Protein AF-A0A7W8WE89-F1 (afdb_monomer)

Secondary structure (DSSP, 8-state):
---HHHHHHHHHHHHHTT--HHHHHHHHHHHHHHHHTT-S--TTHHHHHHHHHHHHHHHHHHHHT-

Solvent-accessible surface area (backbone atoms only — not comparable to full-atom values): 3874 Å² total; per-residue (Å²): 136,79,67,78,57,56,62,57,49,35,49,52,47,14,65,75,62,80,40,61,51,68,60,42,44,53,49,39,53,53,43,40,53,66,59,54,60,89,50,90,69,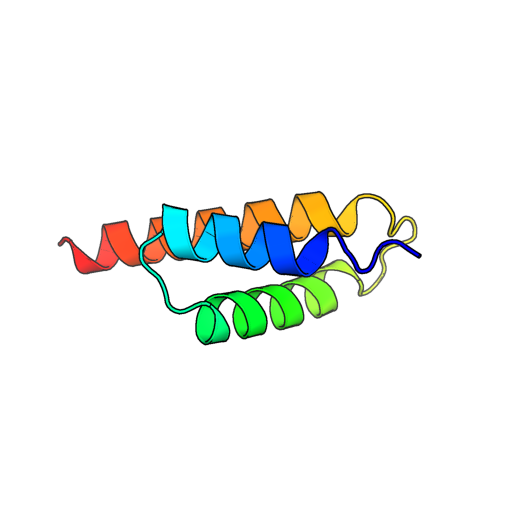68,88,57,44,66,61,54,31,54,51,51,47,50,54,53,51,54,55,49,53,63,57,74,76,109

Radius of gyration: 12.27 Å; Cα contacts (8 Å, |Δi|>4): 36; chains: 1; bounding box: 27×23×36 Å

Foldseek 3Di:
DPPVPQLVLLVVLCVVLVHDSVVSVVQLVVQLVVCVVVDPDCPCSSVVSSVVSSVVSVVVVVVVVD

Sequence (66 aa):
MVTRNVEDVIRQIATATDTPEETVSQMYAQTWIEYSEGARITDYLTVLVARRVRDDLRRRQVRDSR

Structure (mmCIF, N/CA/C/O backbone):
data_AF-A0A7W8WE89-F1
#
_entry.id   AF-A0A7W8WE89-F1
#
loop_
_atom_site.group_PDB
_atom_site.id
_atom_site.type_symbol
_atom_site.label_atom_id
_atom_site.label_alt_id
_atom_site.label_comp_id
_atom_site.label_asym_id
_atom_site.label_entity_id
_atom_site.label_seq_id
_atom_site.pdbx_PDB_ins_code
_atom_site.Cartn_x
_atom_site.Cartn_y
_atom_site.Cartn_z
_atom_site.occupancy
_atom_site.B_iso_or_equiv
_atom_site.auth_seq_id
_atom_site.auth_comp_id
_atom_site.auth_asym_id
_atom_site.auth_atom_id
_atom_site.pdbx_PDB_model_num
ATOM 1 N N . MET A 1 1 ? -4.301 8.691 -18.100 1.00 37.91 1 MET A N 1
ATOM 2 C CA . MET A 1 1 ? -4.741 9.037 -16.729 1.00 37.91 1 MET A CA 1
ATOM 3 C C . MET A 1 1 ? -5.084 7.747 -15.990 1.00 37.91 1 MET A C 1
ATOM 5 O O . MET A 1 1 ? -6.153 7.206 -16.220 1.00 37.91 1 MET A O 1
ATOM 9 N N . VAL A 1 2 ? -4.174 7.221 -15.161 1.00 49.19 2 VAL A N 1
ATOM 10 C CA . VAL A 1 2 ? -4.388 6.000 -14.343 1.00 49.19 2 VAL A CA 1
ATOM 11 C C . VAL A 1 2 ? -4.453 6.379 -12.855 1.00 49.19 2 VAL A C 1
ATOM 13 O O . VAL A 1 2 ? -3.924 5.703 -11.987 1.00 49.19 2 VAL A O 1
ATOM 16 N N . THR A 1 3 ? -5.056 7.525 -12.540 1.00 48.31 3 THR A N 1
ATOM 17 C CA . THR A 1 3 ? -5.182 8.001 -11.154 1.00 48.31 3 THR A CA 1
ATOM 18 C C . THR A 1 3 ? -6.369 7.364 -10.432 1.00 48.31 3 THR A C 1
ATOM 20 O O . THR A 1 3 ? -6.287 7.122 -9.236 1.00 48.31 3 THR A O 1
ATOM 23 N N . ARG A 1 4 ? -7.428 6.974 -11.159 1.00 54.28 4 ARG A N 1
ATOM 24 C CA . ARG A 1 4 ? -8.633 6.356 -10.574 1.00 54.28 4 ARG A CA 1
ATOM 25 C C . ARG A 1 4 ? -8.426 4.965 -9.952 1.00 54.28 4 ARG A C 1
ATOM 27 O O . ARG A 1 4 ? -9.254 4.560 -9.158 1.00 54.28 4 ARG A O 1
ATOM 34 N N . ASN A 1 5 ? -7.340 4.247 -10.258 1.00 76.50 5 ASN A N 1
ATOM 35 C CA . ASN A 1 5 ? -7.126 2.893 -9.717 1.00 76.50 5 ASN A CA 1
ATOM 36 C C . ASN A 1 5 ? -6.428 2.865 -8.348 1.00 76.50 5 ASN A C 1
ATOM 38 O O . ASN A 1 5 ? -6.603 1.902 -7.610 1.00 76.50 5 ASN A O 1
ATOM 42 N N . VAL A 1 6 ? -5.610 3.864 -8.003 1.00 83.19 6 VAL A N 1
ATOM 43 C CA . VAL A 1 6 ? -4.764 3.777 -6.795 1.00 83.19 6 VAL A CA 1
ATOM 44 C C . VAL A 1 6 ? -5.588 3.967 -5.523 1.00 83.19 6 VAL A C 1
ATOM 46 O O . VAL A 1 6 ? -5.446 3.185 -4.588 1.00 83.19 6 VAL A O 1
ATOM 49 N N . GLU A 1 7 ? -6.489 4.948 -5.505 1.00 88.88 7 GLU A N 1
ATOM 50 C CA . GLU A 1 7 ? -7.374 5.204 -4.361 1.00 88.88 7 GLU A CA 1
ATOM 51 C C . GLU A 1 7 ? -8.297 4.011 -4.078 1.00 88.88 7 GLU A C 1
ATOM 53 O O . GLU A 1 7 ? -8.428 3.586 -2.932 1.00 88.88 7 GLU A O 1
ATOM 58 N N . ASP A 1 8 ? -8.865 3.397 -5.121 1.00 90.12 8 ASP A N 1
ATOM 59 C CA . ASP A 1 8 ? -9.698 2.201 -4.968 1.00 90.12 8 ASP A CA 1
ATOM 60 C C . ASP A 1 8 ? -8.893 0.988 -4.480 1.00 90.12 8 ASP A C 1
ATOM 62 O O . ASP A 1 8 ? -9.416 0.156 -3.738 1.00 90.12 8 ASP A O 1
ATOM 66 N N . VAL A 1 9 ? -7.616 0.876 -4.859 1.00 90.00 9 VAL A N 1
ATOM 67 C CA . VAL A 1 9 ? -6.712 -0.161 -4.338 1.00 90.00 9 VAL A CA 1
ATOM 68 C C . VAL A 1 9 ? -6.400 0.076 -2.861 1.00 90.00 9 VAL A C 1
ATOM 70 O O . VAL A 1 9 ? -6.443 -0.875 -2.081 1.00 90.00 9 VAL A O 1
ATOM 73 N N . ILE A 1 10 ? -6.119 1.319 -2.462 1.00 92.94 10 ILE A N 1
ATOM 74 C CA . ILE A 1 10 ? -5.872 1.689 -1.061 1.00 92.94 10 ILE A CA 1
ATOM 75 C C . ILE A 1 10 ? -7.105 1.372 -0.212 1.00 92.94 10 ILE A C 1
ATOM 77 O O . ILE A 1 10 ? -6.973 0.676 0.795 1.00 92.94 10 ILE A O 1
ATOM 81 N N . ARG A 1 11 ? -8.300 1.779 -0.659 1.00 93.50 11 ARG A N 1
ATOM 82 C CA . ARG A 1 11 ? -9.566 1.486 0.028 1.00 93.50 11 ARG A CA 1
ATOM 83 C C . ARG A 1 11 ? -9.797 -0.017 0.178 1.00 93.50 11 ARG A C 1
ATOM 85 O O . ARG A 1 11 ? -10.096 -0.488 1.270 1.00 93.50 11 ARG A O 1
ATOM 92 N N . GLN A 1 12 ? -9.598 -0.791 -0.892 1.00 93.12 12 GLN A N 1
ATOM 93 C CA . GLN A 1 12 ? -9.735 -2.252 -0.846 1.00 93.12 12 GLN A CA 1
ATOM 94 C C . GLN A 1 12 ? -8.763 -2.905 0.140 1.00 93.12 12 GLN A C 1
ATOM 96 O O . GLN A 1 12 ? -9.145 -3.832 0.849 1.00 93.12 12 GLN A O 1
ATOM 101 N N . ILE A 1 13 ? -7.510 -2.442 0.189 1.00 92.88 13 ILE A N 1
ATOM 102 C CA . ILE A 1 13 ? -6.518 -2.957 1.137 1.00 92.88 13 ILE A CA 1
ATOM 103 C C . ILE A 1 13 ? -6.929 -2.604 2.568 1.00 92.88 13 ILE A C 1
ATOM 105 O O . ILE A 1 13 ? -6.977 -3.500 3.401 1.00 92.88 13 ILE A O 1
ATOM 109 N N . ALA A 1 14 ? -7.284 -1.344 2.824 1.00 94.12 14 ALA A N 1
ATOM 110 C CA . ALA A 1 14 ? -7.722 -0.859 4.130 1.00 94.12 14 ALA A CA 1
ATOM 111 C C . ALA A 1 14 ? -8.905 -1.661 4.683 1.00 94.12 14 ALA A C 1
ATOM 113 O O . ALA A 1 14 ? -8.846 -2.149 5.809 1.00 94.12 14 ALA A O 1
ATOM 114 N N . THR A 1 15 ? -9.940 -1.880 3.863 1.00 93.44 15 THR A N 1
ATOM 115 C CA . THR A 1 15 ? -11.092 -2.710 4.242 1.00 93.44 15 THR A CA 1
ATOM 116 C C . THR A 1 15 ? -10.695 -4.169 4.485 1.00 93.44 15 THR A C 1
ATOM 118 O O . THR A 1 15 ? -11.156 -4.777 5.444 1.00 93.44 15 THR A O 1
ATOM 121 N N . ALA A 1 16 ? -9.833 -4.750 3.644 1.00 90.06 16 ALA A N 1
ATOM 122 C CA . ALA A 1 16 ? -9.436 -6.154 3.768 1.00 90.06 16 ALA A CA 1
ATOM 123 C C . ALA A 1 16 ? -8.538 -6.438 4.984 1.00 90.06 16 ALA A C 1
ATOM 125 O O . ALA A 1 16 ? -8.496 -7.574 5.455 1.00 90.06 16 ALA A O 1
ATOM 126 N N . THR A 1 17 ? -7.796 -5.439 5.464 1.00 90.00 17 THR A N 1
ATOM 127 C CA . THR A 1 17 ? -6.859 -5.575 6.587 1.00 90.00 17 THR A CA 1
ATOM 128 C C . THR A 1 17 ? -7.306 -4.812 7.829 1.00 90.00 17 THR A C 1
ATOM 130 O O . THR A 1 17 ? -6.496 -4.646 8.736 1.00 90.00 17 THR A O 1
ATOM 133 N N . ASP A 1 18 ? -8.547 -4.320 7.872 1.00 92.50 18 ASP A N 1
ATOM 134 C CA . ASP A 1 18 ? -9.084 -3.508 8.977 1.00 92.50 18 ASP A CA 1
ATOM 135 C C . ASP A 1 18 ? -8.088 -2.429 9.453 1.00 92.50 18 ASP A C 1
ATOM 137 O O . ASP A 1 18 ? -7.769 -2.283 10.630 1.00 92.50 18 ASP A O 1
ATOM 141 N N . THR A 1 19 ? -7.466 -1.743 8.492 1.00 92.12 19 THR A N 1
ATOM 142 C CA . THR A 1 19 ? -6.404 -0.758 8.732 1.00 92.12 19 THR A CA 1
ATOM 143 C C . THR A 1 19 ? -6.861 0.601 8.211 1.00 92.12 19 THR A C 1
ATOM 145 O O . THR A 1 19 ? -7.449 0.645 7.130 1.00 92.12 19 THR A O 1
ATOM 148 N N . PRO A 1 20 ? -6.570 1.723 8.897 1.00 94.75 20 PRO A N 1
ATOM 149 C CA . PRO A 1 20 ? -6.931 3.049 8.403 1.00 94.75 20 PRO A CA 1
ATOM 150 C C . PRO A 1 20 ? -6.375 3.331 7.001 1.00 94.75 20 PRO A C 1
ATOM 152 O O . PRO A 1 20 ? -5.195 3.087 6.734 1.00 94.75 20 PRO A O 1
ATOM 155 N N . GLU A 1 21 ? -7.203 3.906 6.121 1.00 93.56 21 GLU A N 1
ATOM 156 C CA . GLU A 1 21 ? -6.808 4.265 4.748 1.00 93.56 21 GLU A CA 1
ATOM 157 C C . GLU A 1 21 ? -5.575 5.177 4.717 1.00 93.56 21 GLU A C 1
ATOM 159 O O . GLU A 1 21 ? -4.717 5.017 3.852 1.00 93.56 21 GLU A O 1
ATOM 164 N N . GLU A 1 22 ? -5.434 6.083 5.690 1.00 93.81 22 GLU A N 1
ATOM 165 C CA . GLU A 1 22 ? -4.262 6.953 5.821 1.00 93.81 22 GLU A CA 1
ATOM 166 C C . GLU A 1 22 ? -2.968 6.146 6.012 1.00 93.81 22 GLU A C 1
ATOM 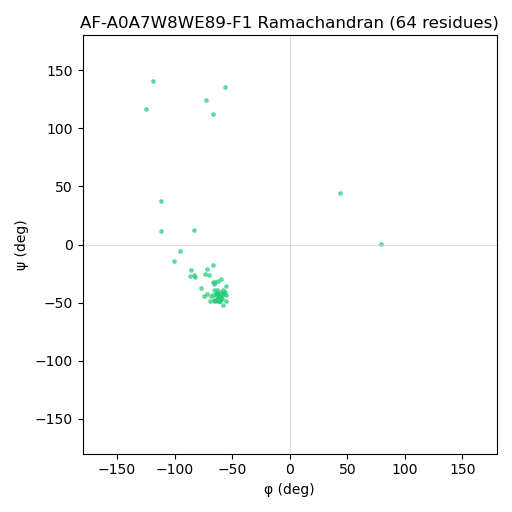168 O O . GLU A 1 22 ? -1.975 6.378 5.320 1.00 93.81 22 GLU A O 1
ATOM 173 N N . THR A 1 23 ? -2.987 5.146 6.896 1.00 93.69 23 THR A N 1
ATOM 174 C CA . THR A 1 23 ? -1.839 4.262 7.135 1.00 93.69 23 THR A CA 1
ATOM 175 C C . THR A 1 23 ? -1.504 3.449 5.888 1.00 93.69 23 THR A C 1
ATOM 177 O O . THR A 1 23 ? -0.335 3.336 5.512 1.00 93.69 23 THR A O 1
ATOM 180 N N . VAL A 1 24 ? -2.522 2.911 5.212 1.00 94.56 24 VAL A N 1
ATOM 181 C CA . VAL A 1 24 ? -2.339 2.161 3.963 1.00 94.56 24 VAL A CA 1
ATOM 182 C C . VAL A 1 24 ? -1.767 3.058 2.866 1.00 94.56 24 VAL A C 1
ATOM 184 O O . VAL A 1 24 ? -0.855 2.636 2.160 1.00 94.56 24 VAL A O 1
ATOM 187 N N . SER A 1 25 ? -2.242 4.299 2.754 1.00 94.62 25 SER A N 1
ATOM 188 C CA . SER A 1 25 ? -1.761 5.291 1.789 1.00 94.62 25 SER A CA 1
ATOM 189 C C . SER A 1 25 ? -0.286 5.635 2.010 1.00 94.62 25 SER A C 1
ATOM 191 O O . SER A 1 25 ? 0.505 5.589 1.067 1.00 94.62 25 SER A O 1
ATOM 193 N N . GLN A 1 26 ? 0.125 5.871 3.261 1.00 94.62 26 GLN A N 1
ATOM 194 C CA . GLN A 1 26 ? 1.531 6.114 3.599 1.00 94.62 26 GLN A CA 1
ATOM 195 C C . GLN A 1 26 ? 2.417 4.907 3.254 1.00 94.62 26 GLN A C 1
ATOM 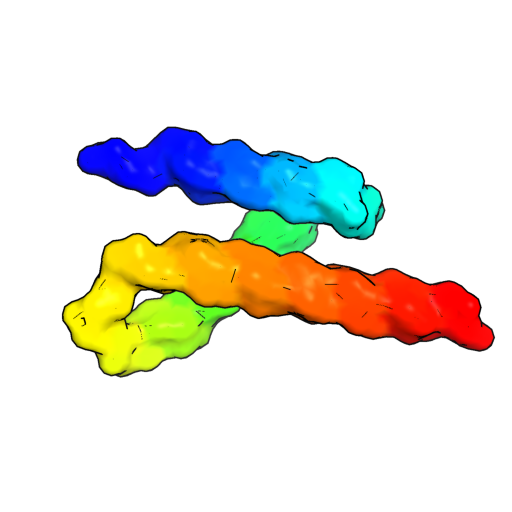197 O O . GLN A 1 26 ? 3.459 5.062 2.616 1.00 94.62 26 GLN A O 1
ATOM 202 N N . MET A 1 27 ? 1.989 3.691 3.612 1.00 94.50 27 MET A N 1
ATOM 203 C CA . MET A 1 27 ? 2.724 2.464 3.275 1.00 94.50 27 MET A CA 1
ATOM 204 C C . MET A 1 27 ? 2.815 2.239 1.764 1.00 94.50 27 MET A C 1
ATOM 206 O O . MET A 1 27 ? 3.855 1.808 1.261 1.00 94.50 27 MET A O 1
ATOM 210 N N . TYR A 1 28 ? 1.737 2.536 1.042 1.00 93.94 28 TYR A N 1
ATOM 211 C CA . TYR A 1 28 ? 1.683 2.445 -0.408 1.00 93.94 28 TYR A CA 1
ATOM 212 C C . TYR A 1 28 ? 2.654 3.431 -1.059 1.00 93.94 28 TYR A C 1
ATOM 214 O O . TYR A 1 28 ? 3.446 3.020 -1.904 1.00 93.94 28 TYR A O 1
ATOM 222 N N . ALA A 1 29 ? 2.653 4.700 -0.642 1.00 93.19 29 ALA A N 1
ATOM 223 C CA . ALA A 1 29 ? 3.566 5.720 -1.156 1.00 93.19 29 ALA A CA 1
ATOM 224 C C . ALA A 1 29 ? 5.037 5.365 -0.889 1.00 93.19 29 ALA A C 1
ATOM 226 O O . ALA A 1 29 ? 5.864 5.439 -1.796 1.00 93.19 29 ALA A O 1
ATOM 227 N N . GLN A 1 30 ? 5.350 4.906 0.324 1.00 93.94 30 GLN A N 1
ATOM 228 C CA . GLN A 1 30 ? 6.700 4.480 0.690 1.00 93.94 30 GLN A CA 1
ATOM 229 C C . GLN A 1 30 ? 7.176 3.303 -0.173 1.00 93.94 30 GLN A C 1
ATOM 231 O O . GLN A 1 30 ? 8.251 3.345 -0.766 1.00 93.94 30 GLN A O 1
ATOM 236 N N . THR A 1 31 ? 6.335 2.278 -0.311 1.00 93.38 31 THR A N 1
ATOM 237 C CA . THR A 1 31 ? 6.649 1.095 -1.122 1.00 93.38 31 THR A CA 1
ATOM 238 C C . THR A 1 31 ? 6.759 1.452 -2.608 1.00 93.38 31 THR A C 1
ATOM 240 O O . THR A 1 31 ? 7.572 0.883 -3.332 1.00 93.38 31 THR A O 1
ATOM 243 N N . TRP A 1 32 ? 5.957 2.408 -3.083 1.00 92.06 32 TRP A N 1
ATOM 244 C CA .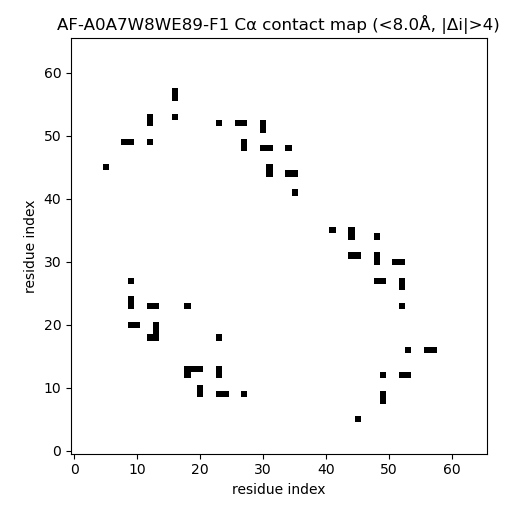 TRP A 1 32 ? 6.044 2.911 -4.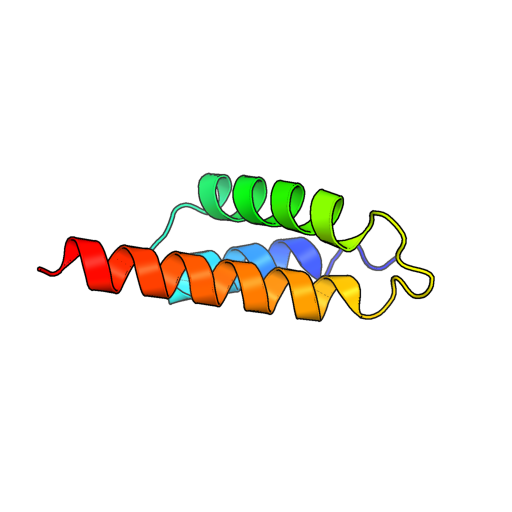449 1.00 92.06 32 TRP A CA 1
ATOM 245 C C . TRP A 1 32 ? 7.403 3.543 -4.731 1.00 92.06 32 TRP A C 1
ATOM 247 O O . TRP A 1 32 ? 7.990 3.234 -5.762 1.00 92.06 32 TRP A O 1
ATOM 257 N N . ILE A 1 33 ? 7.919 4.378 -3.825 1.00 91.88 33 ILE A N 1
ATOM 258 C CA . ILE A 1 33 ? 9.246 4.994 -3.967 1.00 91.88 33 ILE A CA 1
ATOM 259 C C . ILE A 1 33 ? 10.312 3.905 -4.102 1.00 91.88 33 ILE A C 1
ATOM 261 O O . ILE A 1 33 ? 11.026 3.886 -5.104 1.00 91.88 33 ILE A O 1
ATOM 265 N N . GLU A 1 34 ? 10.331 2.949 -3.171 1.00 91.31 34 GLU A N 1
ATOM 266 C CA . GLU A 1 34 ? 11.285 1.830 -3.160 1.00 91.31 34 GLU A CA 1
ATOM 267 C C . GLU A 1 34 ? 11.252 1.008 -4.454 1.00 91.31 34 GLU A C 1
ATOM 269 O O . GLU A 1 34 ? 12.290 0.609 -4.971 1.00 91.31 34 GLU A O 1
ATOM 274 N N . TYR A 1 35 ? 10.060 0.748 -4.994 1.00 87.69 35 TYR A N 1
ATOM 275 C CA . TYR A 1 35 ? 9.911 -0.071 -6.196 1.00 87.69 35 TYR A CA 1
ATOM 276 C C . TYR A 1 35 ? 10.119 0.736 -7.478 1.00 87.69 35 TYR A C 1
ATOM 278 O O . TYR A 1 35 ? 10.475 0.166 -8.505 1.00 87.69 35 TYR A O 1
ATOM 286 N N . SER A 1 36 ? 9.870 2.045 -7.442 1.00 88.00 36 SER A N 1
ATOM 287 C CA . SER A 1 36 ? 10.099 2.940 -8.575 1.00 88.00 36 SER A CA 1
ATOM 288 C C . SER A 1 36 ? 11.586 3.214 -8.800 1.00 88.00 36 SER A C 1
ATOM 290 O O . SER A 1 36 ? 11.994 3.492 -9.929 1.00 88.00 36 SER A O 1
ATOM 292 N N . GLU A 1 37 ? 12.406 3.092 -7.754 1.00 89.56 37 GLU A N 1
ATOM 293 C CA . GLU A 1 37 ? 13.843 3.308 -7.834 1.00 89.56 37 GLU A CA 1
ATOM 294 C C . GLU A 1 37 ? 14.509 2.226 -8.703 1.00 89.56 37 GLU A C 1
ATOM 296 O O . GLU A 1 37 ? 14.530 1.039 -8.385 1.00 89.56 37 GLU A O 1
ATOM 301 N N . GLY A 1 38 ? 15.027 2.636 -9.864 1.00 82.38 38 GLY A N 1
ATOM 302 C CA . GLY A 1 38 ? 15.662 1.734 -10.830 1.00 82.38 38 GLY A CA 1
ATOM 303 C C . GLY A 1 38 ? 14.695 0.926 -11.708 1.00 82.38 38 GLY A C 1
ATOM 304 O O . GLY A 1 38 ? 15.152 0.170 -12.574 1.00 82.38 38 GLY A O 1
ATOM 305 N N . ALA A 1 39 ? 13.377 1.094 -11.558 1.00 86.06 39 ALA A N 1
ATOM 306 C CA . ALA A 1 39 ? 12.399 0.411 -12.400 1.00 86.06 39 ALA A CA 1
ATOM 307 C C . ALA A 1 39 ? 12.367 0.993 -13.821 1.00 86.06 39 ALA A C 1
ATOM 309 O O . ALA A 1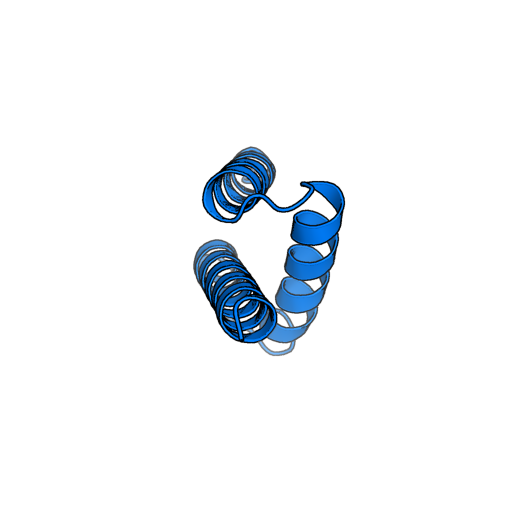 39 ? 12.121 2.178 -14.033 1.00 86.06 39 ALA A O 1
ATOM 310 N N . ARG A 1 40 ? 12.561 0.126 -14.823 1.00 81.62 40 ARG A N 1
ATOM 311 C CA . ARG A 1 40 ? 12.431 0.490 -16.248 1.00 81.62 40 ARG A CA 1
ATOM 312 C C . ARG A 1 40 ? 10.998 0.400 -16.773 1.00 81.62 40 ARG A C 1
ATOM 314 O O . ARG A 1 40 ? 10.693 1.018 -17.785 1.00 81.62 40 ARG A O 1
ATOM 321 N N . ILE A 1 41 ? 10.144 -0.383 -16.114 1.00 81.81 41 ILE A N 1
ATOM 322 C CA . ILE A 1 41 ? 8.737 -0.576 -16.479 1.00 81.81 41 ILE A CA 1
ATOM 323 C C . ILE A 1 41 ? 7.896 -0.243 -15.254 1.00 81.81 41 ILE A C 1
ATOM 325 O O . ILE A 1 41 ? 8.001 -0.913 -14.226 1.00 81.81 41 ILE A O 1
ATOM 329 N N . THR A 1 42 ? 7.067 0.790 -15.368 1.00 82.19 42 THR A N 1
ATOM 330 C CA . THR A 1 42 ? 6.271 1.316 -14.254 1.00 82.19 42 THR A CA 1
ATOM 331 C C . THR A 1 42 ? 4.817 0.849 -14.287 1.00 82.19 42 THR A C 1
ATOM 333 O O . THR A 1 42 ? 4.139 0.913 -13.265 1.00 82.19 42 THR A O 1
ATOM 336 N N . ASP A 1 43 ? 4.349 0.295 -15.410 1.00 82.69 43 ASP A N 1
ATOM 337 C CA . ASP A 1 43 ? 2.954 -0.130 -15.605 1.00 82.69 43 ASP A CA 1
ATOM 338 C C . ASP A 1 43 ? 2.486 -1.188 -14.595 1.00 82.69 43 ASP A C 1
ATOM 340 O O . ASP A 1 43 ? 1.317 -1.232 -14.218 1.00 82.69 43 ASP A O 1
ATOM 344 N N . TYR A 1 44 ? 3.407 -2.024 -14.107 1.00 85.19 44 TYR A N 1
ATOM 345 C CA . TYR A 1 44 ? 3.105 -3.085 -13.142 1.00 85.19 44 TYR A CA 1
ATOM 346 C C . TYR A 1 44 ? 3.359 -2.686 -11.687 1.00 85.19 44 TYR A C 1
ATOM 348 O O . TYR A 1 44 ? 3.016 -3.453 -10.781 1.00 85.19 44 TYR A O 1
ATOM 356 N N . LEU A 1 45 ? 3.925 -1.499 -11.436 1.00 87.19 45 LEU A N 1
ATOM 357 C CA . LEU A 1 45 ? 4.265 -1.063 -10.080 1.00 87.19 45 LEU A CA 1
ATOM 358 C C . LEU A 1 45 ? 3.037 -1.041 -9.180 1.00 87.19 45 LEU A C 1
ATOM 360 O O . LEU A 1 45 ? 3.109 -1.517 -8.054 1.00 87.19 45 LEU A O 1
ATOM 364 N N . THR A 1 46 ? 1.885 -0.609 -9.691 1.00 88.19 46 THR A N 1
ATOM 365 C CA . THR A 1 46 ? 0.631 -0.583 -8.927 1.00 88.19 46 THR A CA 1
ATOM 366 C C . THR A 1 46 ? 0.280 -1.953 -8.349 1.00 88.19 46 THR A C 1
ATOM 368 O O . THR A 1 46 ? -0.080 -2.059 -7.180 1.00 88.19 46 THR A O 1
ATOM 371 N N . VAL A 1 47 ? 0.434 -3.023 -9.133 1.00 89.44 47 VAL A N 1
ATOM 372 C CA . VAL A 1 47 ? 0.119 -4.391 -8.692 1.00 89.44 47 VAL A CA 1
ATOM 373 C C . VAL A 1 47 ? 1.144 -4.887 -7.673 1.00 89.44 47 VAL A C 1
ATOM 375 O O . VAL A 1 47 ? 0.776 -5.498 -6.667 1.00 89.44 47 VAL A O 1
ATOM 378 N N . LEU A 1 48 ? 2.427 -4.612 -7.915 1.00 90.44 48 LEU A N 1
ATOM 379 C CA . LEU A 1 48 ? 3.521 -5.037 -7.041 1.00 90.44 48 LEU A CA 1
ATOM 380 C C . LEU A 1 48 ? 3.455 -4.349 -5.676 1.00 90.44 48 LEU A C 1
ATOM 382 O O . LEU A 1 48 ? 3.495 -5.020 -4.644 1.00 90.44 48 LEU A O 1
ATOM 386 N N . VAL A 1 49 ? 3.271 -3.031 -5.678 1.00 92.81 49 VAL A N 1
ATOM 387 C CA . VAL A 1 49 ? 3.126 -2.207 -4.477 1.00 92.81 49 VAL A CA 1
ATOM 388 C C . VAL A 1 49 ? 1.892 -2.645 -3.691 1.00 92.81 49 VAL A C 1
ATOM 390 O O . VAL A 1 49 ? 1.995 -2.948 -2.503 1.00 92.81 49 VAL A O 1
ATOM 393 N N . ALA A 1 50 ? 0.740 -2.794 -4.355 1.00 92.06 50 ALA A N 1
ATOM 394 C CA . ALA A 1 50 ? -0.489 -3.252 -3.709 1.00 92.06 50 ALA A CA 1
ATOM 395 C C . ALA A 1 50 ? -0.326 -4.618 -3.029 1.00 92.06 50 ALA A C 1
ATOM 397 O O . ALA A 1 50 ? -0.803 -4.815 -1.910 1.00 92.06 50 ALA A O 1
ATOM 398 N N . ARG A 1 51 ? 0.354 -5.565 -3.690 1.00 92.62 51 ARG A N 1
ATOM 399 C CA . ARG A 1 51 ? 0.646 -6.888 -3.125 1.00 92.62 51 ARG A CA 1
ATOM 400 C C . ARG A 1 51 ? 1.548 -6.779 -1.898 1.00 92.62 51 ARG A C 1
ATOM 402 O O . ARG A 1 51 ? 1.250 -7.391 -0.874 1.00 92.62 51 ARG A O 1
ATOM 409 N N . ARG A 1 52 ? 2.627 -5.999 -1.995 1.00 94.00 52 ARG A N 1
ATOM 410 C CA . ARG A 1 52 ? 3.614 -5.822 -0.925 1.00 94.00 52 ARG A CA 1
ATOM 411 C C . ARG A 1 52 ? 2.984 -5.233 0.338 1.00 94.00 52 ARG A C 1
ATOM 413 O O . ARG A 1 52 ? 3.185 -5.790 1.415 1.00 94.00 52 ARG A O 1
ATOM 420 N N . VAL A 1 53 ? 2.170 -4.185 0.194 1.00 93.88 53 VAL A N 1
ATOM 421 C CA . VAL A 1 53 ? 1.453 -3.543 1.310 1.00 93.88 53 VAL A CA 1
ATOM 422 C C . VAL A 1 53 ? 0.498 -4.528 1.990 1.00 93.88 53 VAL A C 1
ATOM 424 O O . VAL A 1 53 ? 0.508 -4.647 3.214 1.00 93.88 53 VAL A O 1
ATOM 427 N N . ARG A 1 54 ? -0.276 -5.296 1.210 1.00 92.88 54 ARG A N 1
ATOM 428 C CA . ARG A 1 54 ? -1.197 -6.320 1.740 1.00 92.88 54 ARG A CA 1
ATOM 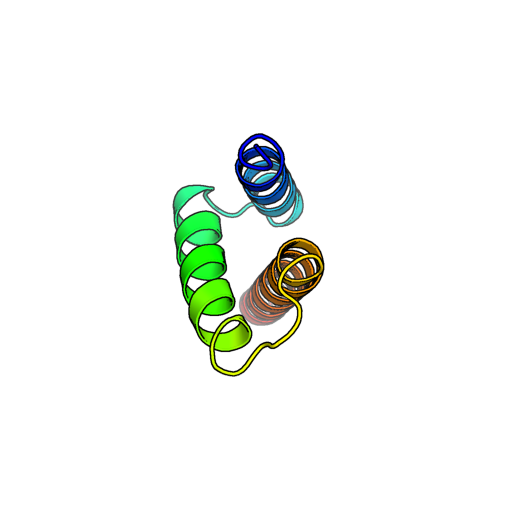429 C C . ARG A 1 54 ? -0.465 -7.385 2.558 1.00 92.88 54 ARG A C 1
ATOM 431 O O . ARG A 1 54 ? -0.911 -7.753 3.643 1.00 92.88 54 ARG A O 1
ATOM 438 N N . ASP A 1 55 ? 0.664 -7.871 2.046 1.00 93.69 55 ASP A N 1
ATOM 439 C CA . ASP A 1 55 ? 1.475 -8.875 2.735 1.00 93.69 55 ASP A CA 1
ATOM 440 C C . ASP A 1 55 ? 2.095 -8.335 4.030 1.00 93.69 55 ASP A C 1
ATOM 442 O O . ASP A 1 55 ? 2.128 -9.054 5.030 1.00 93.69 55 ASP A O 1
ATOM 446 N N . ASP A 1 56 ? 2.555 -7.082 4.044 1.00 93.12 56 ASP A N 1
ATOM 447 C CA . ASP A 1 56 ? 3.110 -6.461 5.249 1.00 93.12 56 ASP A CA 1
ATOM 448 C C . ASP A 1 56 ? 2.063 -6.250 6.338 1.00 93.12 56 ASP A C 1
ATOM 450 O O . ASP A 1 56 ? 2.328 -6.567 7.500 1.00 93.12 56 ASP A O 1
ATOM 454 N N . LEU A 1 57 ? 0.870 -5.780 5.973 1.00 92.12 57 LEU A N 1
ATOM 455 C CA . LEU A 1 57 ? -0.243 -5.609 6.909 1.00 92.12 57 LEU A CA 1
ATOM 456 C C . LEU A 1 57 ? -0.686 -6.951 7.493 1.00 92.12 57 LEU A C 1
ATOM 458 O O . LEU A 1 57 ? -0.743 -7.099 8.713 1.00 92.12 57 LEU A O 1
ATOM 462 N N . ARG A 1 58 ? -0.855 -7.978 6.653 1.00 89.75 58 ARG A N 1
ATOM 463 C CA . ARG A 1 58 ? -1.182 -9.333 7.118 1.00 89.75 58 ARG A CA 1
ATOM 464 C C . ARG A 1 58 ? -0.128 -9.882 8.085 1.00 89.75 58 ARG A C 1
ATOM 466 O O . ARG A 1 58 ? -0.469 -10.474 9.105 1.00 89.75 58 ARG A O 1
ATOM 473 N N . ARG A 1 59 ? 1.165 -9.677 7.803 1.00 89.81 59 ARG A N 1
ATOM 474 C CA . ARG A 1 59 ? 2.254 -10.090 8.711 1.00 89.81 59 ARG A CA 1
ATOM 475 C C . ARG A 1 59 ? 2.237 -9.329 10.036 1.00 89.81 59 ARG A C 1
ATOM 477 O O . ARG A 1 59 ? 2.676 -9.881 11.041 1.00 89.81 59 ARG A O 1
ATOM 484 N N . ARG A 1 60 ? 1.808 -8.064 10.052 1.00 87.56 60 ARG A N 1
ATOM 485 C CA . ARG A 1 60 ? 1.640 -7.279 11.288 1.00 87.56 60 ARG A CA 1
ATOM 486 C C . ARG A 1 60 ? 0.477 -7.822 12.119 1.00 87.56 60 ARG A C 1
ATOM 488 O O . ARG A 1 60 ? 0.712 -8.188 13.259 1.00 87.56 60 ARG A O 1
ATOM 495 N N . GLN A 1 61 ? -0.687 -8.051 11.516 1.00 83.50 61 GLN A N 1
ATOM 496 C CA . GLN A 1 61 ? -1.849 -8.625 12.212 1.00 83.50 61 GLN A CA 1
ATOM 497 C C . GLN A 1 61 ? -1.575 -10.006 12.828 1.00 83.50 61 GLN A C 1
ATOM 499 O O . GLN A 1 61 ? -1.960 -10.275 13.963 1.00 83.50 61 GLN A O 1
ATOM 504 N N . VAL A 1 62 ? -0.866 -10.881 12.101 1.00 81.50 62 VAL A N 1
ATOM 505 C CA . VAL A 1 62 ? -0.457 -12.199 12.625 1.00 81.50 62 VAL A CA 1
ATOM 506 C C . VAL A 1 62 ? 0.475 -12.067 13.834 1.00 81.50 62 VAL A C 1
ATOM 508 O O . VAL A 1 62 ? 0.459 -12.931 14.706 1.00 81.50 62 VAL A O 1
ATOM 511 N N . ARG A 1 63 ? 1.295 -11.009 13.894 1.00 75.81 63 ARG A N 1
ATOM 512 C CA . ARG A 1 63 ? 2.170 -10.740 15.044 1.00 75.81 63 ARG A CA 1
ATOM 513 C C . ARG A 1 63 ? 1.414 -10.151 16.229 1.00 75.81 63 ARG A C 1
ATOM 515 O O . ARG A 1 63 ? 1.725 -10.543 17.341 1.00 75.81 63 ARG A O 1
ATOM 522 N N . ASP A 1 64 ? 0.435 -9.282 15.989 1.00 71.25 64 ASP A N 1
ATOM 523 C CA . ASP A 1 64 ? -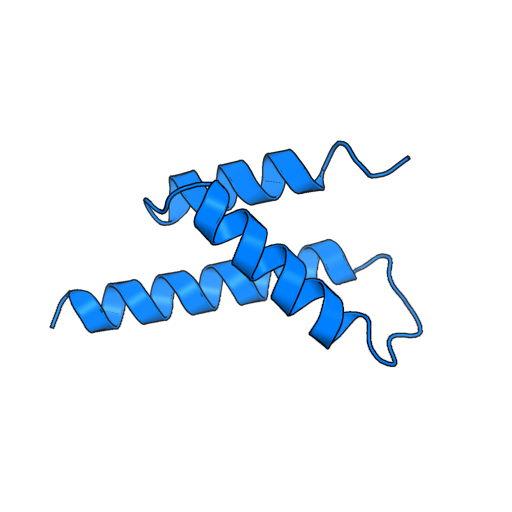0.373 -8.670 17.056 1.00 71.25 64 ASP A CA 1
ATOM 524 C C . ASP A 1 64 ? -1.347 -9.662 17.715 1.00 71.25 64 ASP A C 1
ATOM 526 O O . ASP A 1 64 ? -1.776 -9.456 18.844 1.00 71.25 64 ASP A O 1
ATOM 530 N N . SER A 1 65 ? -1.686 -10.764 17.038 1.00 63.84 65 SER A N 1
ATOM 531 C CA . SER A 1 65 ? -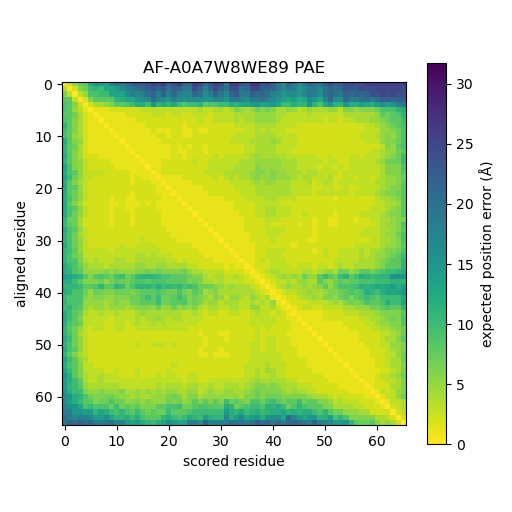2.589 -11.805 17.560 1.00 63.84 65 SER A CA 1
ATOM 532 C C . SER A 1 65 ? -1.900 -12.842 18.468 1.00 63.84 65 SER A C 1
ATOM 534 O O . SER A 1 65 ? -2.470 -13.910 18.703 1.00 63.84 65 SER A O 1
ATOM 536 N N . ARG A 1 66 ? -0.665 -12.593 18.919 1.00 53.81 66 ARG A N 1
ATOM 537 C CA . ARG A 1 66 ? 0.178 -13.556 19.641 1.00 53.81 66 ARG A CA 1
ATOM 538 C C . ARG A 1 66 ? 0.691 -12.981 20.952 1.00 53.81 66 ARG A C 1
ATOM 540 O O . ARG A 1 66 ? 0.738 -13.768 21.921 1.00 53.81 66 ARG A O 1
#

Mean predicted aligned error: 4.97 Å

pLDDT: mean 86.11, std 12.33, range [37.91, 94.75]